Protein AF-A0A3G8ZNJ9-F1 (afdb_monomer)

Foldseek 3Di:
DDPPPDFAEDEEEQFADVTGDPCLLQAAAQYWYQYPVFKIFGHHRRRATFKIKGKAQDDDDGHDDVVSLCVLCPPVSPPDCCDCPQPRHDPNVVVVVQVVCNVVRHIDIDMDGFDDDDNDSDGDD

Nearest PDB structures (foldseek):
  8gun-assembly1_A  TM=5.966E-01  e=3.401E-04  Staphylococcus aureus subsp. aureus NCTC 8325
  8gun-assembly2_B  TM=5.856E-01  e=5.040E-04  Staphylococcus aureus subsp. aureus NCTC 8325
  7y22-assembly1_B  TM=5.887E-01  e=4.884E+00  Klebsiella phage Kp7

pLDDT: mean 86.89, std 12.62, range [35.62, 97.88]

Solvent-accessible surface area (backbone atoms only — not comparable to full-atom values): 7406 Å² total; per-residue (Å²): 133,82,76,83,77,77,59,54,77,47,79,50,61,74,56,43,94,98,54,60,42,67,68,75,77,64,46,59,46,47,24,33,38,32,33,68,86,52,41,38,35,32,24,36,85,85,21,48,71,34,36,39,35,35,72,45,63,70,91,73,94,75,81,80,60,64,70,60,52,48,68,74,34,51,83,66,59,74,60,56,53,64,39,64,26,75,85,59,8,63,55,26,45,51,55,46,54,50,50,51,40,28,76,71,75,37,69,44,81,46,78,48,73,47,38,60,56,87,88,49,93,55,72,72,95

Sequence (125 aa):
MSSEFQLPVVRTQSGGKGGWNKELYTPKPNTTYIVDNKFVYHTDDLGRVRDSSAKLDELVAGARHPGQQTKAGGDDRAMKASLNGGGKGQYGDMEREWADAIRQGKSVEVSVKVNYDGASLRPSS

Structure (mmCIF, N/CA/C/O backbone):
data_AF-A0A3G8ZNJ9-F1
#
_entry.id   AF-A0A3G8ZNJ9-F1
#
loop_
_atom_site.group_PDB
_atom_site.id
_atom_site.type_symbol
_atom_site.label_atom_id
_atom_site.label_alt_id
_atom_site.label_comp_id
_atom_site.label_asym_id
_atom_site.label_entity_id
_atom_site.label_seq_id
_atom_site.pdbx_PDB_ins_code
_atom_site.Cartn_x
_atom_site.Cartn_y
_atom_site.Cartn_z
_atom_site.occupancy
_atom_site.B_iso_or_equiv
_atom_site.auth_seq_id
_atom_site.auth_comp_id
_atom_site.auth_asym_id
_atom_site.auth_atom_id
_atom_site.pdbx_PDB_model_num
ATOM 1 N N . MET A 1 1 ? 6.902 24.516 -20.363 1.00 35.62 1 MET A N 1
ATOM 2 C CA . MET A 1 1 ? 5.575 24.057 -19.907 1.00 35.62 1 MET A CA 1
ATOM 3 C C . MET A 1 1 ? 5.633 22.544 -19.844 1.00 35.62 1 MET A C 1
ATOM 5 O O . MET A 1 1 ? 5.567 21.907 -20.885 1.00 35.62 1 MET A O 1
ATOM 9 N N . SER A 1 2 ? 5.899 21.975 -18.671 1.00 44.81 2 SER A N 1
ATOM 10 C CA . SER A 1 2 ? 5.909 20.519 -18.510 1.00 44.81 2 SER A CA 1
ATOM 11 C C . SER A 1 2 ? 4.458 20.059 -18.495 1.00 44.81 2 SER A C 1
ATOM 13 O O . SER A 1 2 ? 3.718 20.457 -17.600 1.00 44.81 2 SER A O 1
ATOM 15 N N . SER A 1 3 ? 4.022 19.298 -19.499 1.00 46.94 3 SER A N 1
ATOM 16 C CA . SER A 1 3 ? 2.735 18.616 -19.399 1.00 46.94 3 SER A CA 1
ATOM 17 C C . SER A 1 3 ? 2.832 17.638 -18.234 1.00 46.94 3 SER A C 1
ATOM 19 O O . SER A 1 3 ? 3.712 16.775 -18.240 1.00 46.94 3 SER A O 1
ATOM 21 N N . GLU A 1 4 ? 1.962 17.769 -17.236 1.00 54.34 4 GLU A N 1
ATOM 22 C CA . GLU A 1 4 ? 1.715 16.684 -16.291 1.00 54.34 4 GLU A CA 1
ATOM 23 C C . GLU A 1 4 ? 1.267 15.471 -17.110 1.00 54.34 4 GLU A C 1
ATOM 25 O O . GLU A 1 4 ? 0.140 15.408 -17.598 1.00 54.34 4 GLU A O 1
ATOM 30 N N . PHE A 1 5 ? 2.179 14.528 -17.346 1.00 57.72 5 PHE A N 1
ATOM 31 C CA . PHE A 1 5 ? 1.799 13.230 -17.876 1.00 57.72 5 PHE A CA 1
ATOM 32 C C . PHE A 1 5 ? 0.942 12.560 -16.809 1.00 57.72 5 PHE A C 1
ATOM 34 O O . PHE A 1 5 ? 1.446 12.109 -15.781 1.00 57.72 5 PHE A O 1
ATOM 41 N N . GLN A 1 6 ? -0.367 12.533 -17.041 1.00 76.12 6 GLN A N 1
ATOM 42 C CA . GLN A 1 6 ? -1.279 11.765 -16.216 1.00 76.12 6 GLN A CA 1
ATOM 43 C C . GLN A 1 6 ? -0.922 10.285 -16.387 1.00 76.12 6 GLN A C 1
ATOM 45 O O . GLN A 1 6 ? -0.963 9.754 -17.500 1.00 76.12 6 GLN A O 1
ATOM 50 N N . LEU A 1 7 ? -0.507 9.634 -15.298 1.00 85.88 7 LEU A N 1
ATOM 51 C CA . LEU A 1 7 ? -0.152 8.217 -15.325 1.00 85.88 7 LEU A CA 1
ATOM 52 C C . LEU A 1 7 ? -1.371 7.382 -15.76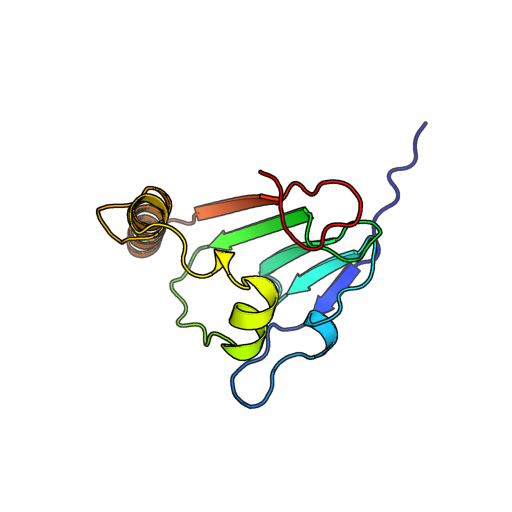3 1.00 85.88 7 LEU A C 1
ATOM 54 O O . LEU A 1 7 ? -2.504 7.719 -15.399 1.00 85.88 7 LEU A O 1
ATOM 58 N N . PRO A 1 8 ? -1.172 6.282 -16.512 1.00 95.81 8 PRO A N 1
ATOM 59 C CA . PRO A 1 8 ? -2.213 5.292 -16.750 1.00 95.81 8 PRO A CA 1
ATOM 60 C C . PRO A 1 8 ? -2.902 4.870 -15.449 1.00 95.81 8 PRO A C 1
ATOM 62 O O . PRO A 1 8 ? -2.242 4.660 -14.432 1.00 95.81 8 PRO A O 1
ATOM 65 N N . VAL A 1 9 ? -4.226 4.709 -15.493 1.00 96.88 9 VAL A N 1
ATOM 66 C CA . VAL A 1 9 ? -5.030 4.303 -14.333 1.00 96.88 9 VAL A CA 1
ATOM 67 C C . VAL A 1 9 ? -5.554 2.883 -14.526 1.00 96.88 9 VAL A C 1
ATOM 69 O O . VAL A 1 9 ?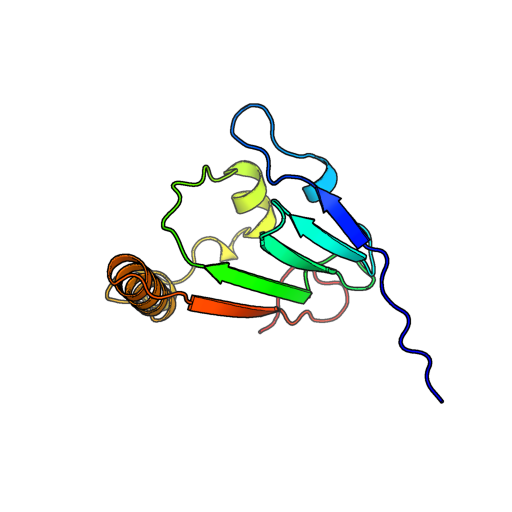 -6.228 2.592 -15.514 1.00 96.88 9 VAL A O 1
ATOM 72 N N . VAL A 1 10 ? -5.302 2.016 -13.547 1.00 97.62 10 VAL A N 1
ATOM 73 C CA . VAL A 1 10 ? -5.877 0.670 -13.440 1.00 97.62 10 VAL A CA 1
ATOM 74 C C . VAL A 1 10 ? -6.832 0.633 -12.251 1.00 97.62 10 VAL A C 1
ATOM 76 O O . VAL A 1 10 ? -6.441 0.902 -11.118 1.00 97.62 10 VAL A O 1
ATOM 79 N N . ARG A 1 11 ? -8.097 0.286 -12.499 1.00 97.69 11 ARG A N 1
ATOM 80 C CA . ARG A 1 11 ? -9.113 0.081 -11.455 1.00 97.69 11 ARG A CA 1
ATOM 81 C C . ARG A 1 11 ? -9.345 -1.410 -11.274 1.00 97.69 11 ARG A C 1
ATOM 83 O O . ARG A 1 11 ? -9.662 -2.093 -12.242 1.00 97.69 11 ARG A O 1
ATOM 90 N N . THR A 1 12 ? -9.174 -1.913 -10.057 1.00 96.56 12 THR A N 1
ATOM 91 C CA . THR A 1 12 ? -9.212 -3.357 -9.783 1.00 96.56 12 THR A CA 1
ATOM 92 C C . THR A 1 12 ? -9.683 -3.645 -8.352 1.00 96.56 12 THR A C 1
ATOM 94 O O . THR A 1 12 ? -10.079 -2.727 -7.631 1.00 96.56 12 THR A O 1
ATOM 97 N N . GLN A 1 13 ? -9.708 -4.914 -7.945 1.00 95.19 13 GLN A N 1
ATOM 98 C CA . GLN A 1 13 ? -10.129 -5.347 -6.602 1.00 95.19 13 GLN A CA 1
ATOM 99 C C . GLN A 1 13 ? -8.981 -6.041 -5.853 1.00 95.19 13 GLN A C 1
ATOM 101 O O . GLN A 1 13 ? -8.125 -6.661 -6.485 1.00 95.19 13 GLN A O 1
ATOM 106 N N . SER A 1 14 ? -8.947 -5.970 -4.524 1.00 88.69 14 SER A N 1
ATOM 107 C CA . SER A 1 14 ? -7.851 -6.518 -3.697 1.00 88.69 14 SER A CA 1
ATOM 108 C C . SER A 1 14 ? -7.746 -8.052 -3.727 1.00 88.69 14 SER A C 1
ATOM 110 O O . SER A 1 14 ? -6.651 -8.617 -3.637 1.00 88.69 14 SER A O 1
ATOM 112 N N . GLY A 1 15 ? -8.867 -8.744 -3.925 1.00 90.38 15 GLY A N 1
ATOM 113 C CA . GLY A 1 15 ? -8.949 -10.204 -3.859 1.00 90.38 15 GLY A CA 1
ATOM 114 C C . GLY A 1 15 ? -8.853 -10.744 -2.425 1.00 90.38 15 GLY A C 1
ATOM 115 O O . GLY A 1 15 ? -8.776 -9.999 -1.452 1.00 90.38 15 GLY A O 1
ATOM 116 N N . GLY A 1 16 ? -8.873 -12.069 -2.275 1.00 89.25 16 GLY A N 1
ATOM 117 C CA . GLY A 1 16 ? -8.905 -12.703 -0.953 1.00 89.25 16 GLY A CA 1
ATOM 118 C C . GLY A 1 16 ? -8.426 -14.149 -0.949 1.00 89.25 16 GLY A C 1
ATOM 119 O O . GLY A 1 16 ? -8.008 -14.693 -1.972 1.00 89.25 16 GLY A O 1
ATOM 120 N N . LYS A 1 17 ? -8.495 -14.807 0.214 1.00 88.69 17 LYS A N 1
ATOM 121 C CA . LYS A 1 17 ? -8.101 -16.219 0.358 1.00 88.69 17 LYS A CA 1
ATOM 122 C C . LYS A 1 17 ? -8.841 -17.086 -0.675 1.00 88.69 17 LYS A C 1
ATOM 124 O O . LYS A 1 17 ? -10.062 -17.139 -0.670 1.00 88.69 17 LYS A O 1
ATOM 129 N N . GLY A 1 18 ? -8.090 -17.775 -1.539 1.00 89.19 18 GLY A N 1
ATOM 130 C CA . GLY A 1 18 ? -8.629 -18.621 -2.617 1.00 89.19 18 GLY A CA 1
ATOM 131 C C . GLY A 1 18 ? -8.880 -17.900 -3.949 1.00 89.19 18 GLY A C 1
ATOM 132 O O . GLY A 1 18 ? -9.043 -18.562 -4.968 1.00 89.19 18 GLY A O 1
ATOM 133 N N . GLY A 1 19 ? -8.828 -16.568 -3.970 1.00 91.19 19 GLY A N 1
ATOM 134 C CA . GLY A 1 19 ? -9.100 -15.731 -5.141 1.00 91.19 19 GLY A CA 1
ATOM 135 C C . GLY A 1 19 ? -8.304 -14.431 -5.093 1.00 91.19 19 GLY A C 1
ATOM 136 O O . GLY A 1 19 ? -8.864 -13.341 -5.169 1.00 91.19 19 GLY A O 1
ATOM 137 N N . TRP A 1 20 ? -6.994 -14.535 -4.880 1.00 92.31 20 TRP A N 1
ATOM 138 C CA . TRP A 1 20 ? -6.117 -13.371 -4.845 1.00 92.31 20 TRP A CA 1
ATOM 139 C C . TRP A 1 20 ? -5.971 -12.752 -6.232 1.00 92.31 20 TRP A C 1
ATOM 141 O O . TRP A 1 20 ? -5.799 -13.472 -7.222 1.00 92.31 20 TRP A O 1
ATOM 151 N N . ASN A 1 21 ? -5.981 -11.422 -6.299 1.00 93.81 21 ASN A N 1
ATOM 152 C CA . ASN A 1 21 ? -5.791 -10.720 -7.555 1.00 93.81 21 ASN A CA 1
ATOM 153 C C . ASN A 1 21 ? -4.324 -10.796 -8.003 1.00 93.81 21 ASN A C 1
ATOM 155 O O . ASN A 1 21 ? -3.452 -10.110 -7.470 1.00 93.81 21 ASN A O 1
ATOM 159 N N . LYS A 1 22 ? -4.057 -11.637 -9.005 1.00 91.44 22 LYS A N 1
ATOM 160 C CA . LYS A 1 22 ? -2.707 -11.868 -9.535 1.00 91.44 22 LYS A CA 1
ATOM 161 C C . LYS A 1 22 ? -2.135 -10.661 -10.286 1.00 91.44 22 LYS A C 1
ATOM 163 O O . LYS A 1 22 ? -0.917 -10.570 -10.391 1.00 91.44 22 LYS A O 1
ATOM 168 N N . GLU A 1 23 ? -2.969 -9.738 -10.773 1.00 91.44 23 GLU A N 1
ATOM 169 C CA . GLU A 1 23 ? -2.501 -8.498 -11.414 1.00 91.44 23 GLU A CA 1
ATOM 170 C C . GLU A 1 23 ? -1.674 -7.649 -10.437 1.00 91.44 23 GLU A C 1
ATOM 172 O O . GLU A 1 23 ? -0.666 -7.058 -10.817 1.00 91.44 23 GLU A O 1
ATOM 177 N N . LEU A 1 24 ? -2.047 -7.661 -9.155 1.00 92.75 24 LEU A N 1
ATOM 178 C CA . LEU A 1 24 ? -1.380 -6.890 -8.106 1.00 92.75 24 LEU A CA 1
ATOM 179 C C . LEU A 1 24 ? -0.043 -7.500 -7.648 1.00 92.75 24 LEU A C 1
ATOM 181 O O . LEU A 1 24 ? 0.651 -6.900 -6.833 1.00 92.75 24 LEU A O 1
ATOM 185 N N . TYR A 1 25 ? 0.349 -8.678 -8.149 1.00 91.31 25 TYR A N 1
ATOM 186 C CA . TYR A 1 25 ? 1.633 -9.306 -7.795 1.00 91.31 25 TYR A CA 1
ATOM 187 C C . TYR A 1 25 ? 2.815 -8.726 -8.570 1.00 91.31 25 TYR A C 1
ATOM 189 O O . TYR A 1 25 ? 3.953 -8.804 -8.110 1.00 91.31 25 TYR A O 1
ATOM 197 N N . THR A 1 26 ? 2.537 -8.179 -9.750 1.00 90.62 26 THR A N 1
ATOM 198 C CA . THR A 1 26 ? 3.513 -7.569 -10.660 1.00 90.62 26 THR A CA 1
ATOM 199 C C . THR A 1 26 ? 2.899 -6.301 -11.243 1.00 90.62 26 THR A C 1
ATOM 201 O O . THR A 1 26 ? 2.462 -6.309 -12.398 1.00 90.62 26 THR A O 1
ATOM 204 N N . PRO A 1 27 ? 2.803 -5.227 -10.436 1.00 94.56 27 PRO A N 1
ATOM 205 C CA . PRO A 1 27 ? 2.267 -3.957 -10.894 1.00 94.56 27 PRO A CA 1
ATOM 206 C C . PRO A 1 27 ? 3.067 -3.408 -12.077 1.00 94.56 27 PRO A C 1
ATOM 208 O O . PRO A 1 27 ? 4.285 -3.574 -12.167 1.00 94.56 27 PRO A O 1
ATOM 211 N N . LYS A 1 28 ? 2.375 -2.739 -12.996 1.00 96.69 28 LYS A N 1
ATOM 212 C CA . LYS A 1 28 ? 3.001 -2.084 -14.142 1.00 96.69 28 LYS A CA 1
ATOM 213 C C . LYS A 1 28 ? 3.796 -0.860 -13.676 1.00 96.69 28 LYS A C 1
ATOM 215 O O . LYS A 1 28 ? 3.350 -0.176 -12.750 1.00 96.69 28 LYS A O 1
ATOM 220 N N . PRO A 1 29 ? 4.923 -0.545 -14.332 1.00 96.69 29 PRO A N 1
ATOM 221 C CA . PRO A 1 29 ? 5.616 0.721 -14.145 1.00 96.69 29 PRO A CA 1
ATOM 222 C C . PRO A 1 29 ? 4.727 1.942 -14.366 1.00 96.69 29 PRO A C 1
ATOM 224 O O . PRO A 1 29 ? 3.813 1.895 -15.193 1.00 96.69 29 PRO A O 1
ATOM 227 N N . ASN A 1 30 ? 5.038 3.042 -13.679 1.00 96.88 30 ASN A N 1
ATOM 228 C CA . ASN A 1 30 ? 4.458 4.368 -13.899 1.00 96.88 30 ASN A CA 1
ATOM 229 C C . ASN A 1 30 ? 2.925 4.332 -14.015 1.00 96.88 30 ASN A C 1
ATOM 231 O O . ASN A 1 30 ? 2.362 4.840 -14.978 1.00 96.88 30 ASN A O 1
ATOM 235 N N . THR A 1 31 ? 2.247 3.667 -13.082 1.00 97.31 31 THR A N 1
ATOM 236 C CA . THR A 1 31 ? 0.803 3.405 -13.144 1.00 97.31 31 THR A CA 1
ATOM 237 C C . THR A 1 31 ? 0.141 3.768 -11.818 1.00 97.31 31 THR A C 1
ATOM 239 O O . THR A 1 31 ? 0.654 3.462 -10.739 1.00 97.31 31 THR A O 1
ATOM 242 N N . THR A 1 32 ? -1.031 4.392 -11.895 1.00 97.75 32 THR A N 1
ATOM 243 C CA . THR A 1 32 ? -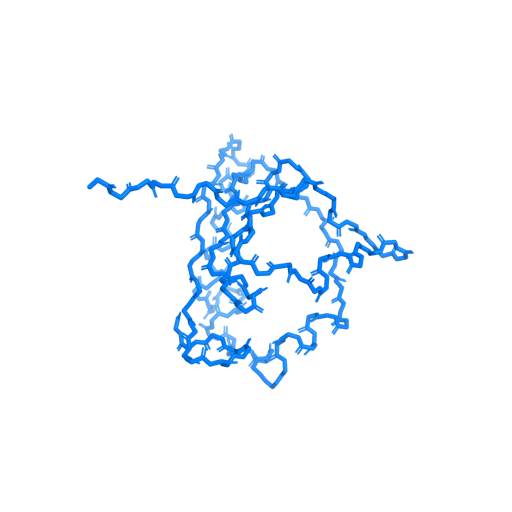1.924 4.581 -10.752 1.00 97.75 32 THR A CA 1
ATOM 244 C C . THR A 1 32 ? -2.864 3.386 -10.644 1.00 97.75 32 THR A C 1
ATOM 246 O O . THR A 1 32 ? -3.654 3.120 -11.549 1.00 97.75 32 THR A O 1
ATOM 249 N N . TYR A 1 33 ? -2.828 2.685 -9.518 1.00 97.88 33 TYR A N 1
ATOM 250 C CA . TYR A 1 33 ? -3.785 1.638 -9.180 1.00 97.88 33 TYR A CA 1
ATOM 251 C C . TYR A 1 33 ? -4.826 2.182 -8.211 1.00 97.88 33 TYR A C 1
ATOM 253 O O . TYR A 1 33 ? -4.479 2.752 -7.182 1.00 97.88 33 TYR A O 1
ATOM 261 N N . ILE A 1 34 ? -6.101 1.966 -8.520 1.00 97.62 34 ILE A N 1
ATOM 262 C CA . ILE A 1 34 ? -7.221 2.223 -7.617 1.00 97.62 34 ILE A CA 1
ATOM 263 C C . ILE A 1 34 ? -7.853 0.873 -7.288 1.00 97.62 34 ILE A C 1
ATOM 265 O O . ILE A 1 34 ? -8.505 0.251 -8.131 1.00 97.62 34 ILE A O 1
ATOM 269 N N . VAL A 1 35 ? -7.633 0.417 -6.061 1.00 96.56 35 VAL A N 1
ATOM 270 C CA . VAL A 1 35 ? -8.075 -0.881 -5.552 1.00 96.56 35 VAL A CA 1
ATOM 271 C C . VAL A 1 35 ? -9.292 -0.673 -4.658 1.00 96.56 35 VAL A C 1
ATOM 273 O O . VAL A 1 35 ? -9.296 0.202 -3.790 1.00 96.56 35 VAL A O 1
ATOM 276 N N . ASP A 1 36 ? -10.348 -1.445 -4.908 1.00 95.06 36 ASP A N 1
ATOM 277 C CA . ASP A 1 36 ? -11.618 -1.394 -4.166 1.00 95.06 36 ASP A CA 1
ATOM 278 C C . ASP A 1 36 ? -12.261 0.006 -4.155 1.00 95.06 36 ASP A C 1
ATOM 280 O O . ASP A 1 36 ? -12.992 0.365 -3.238 1.00 95.06 36 ASP A O 1
ATOM 284 N N . ASN A 1 37 ? -11.956 0.829 -5.170 1.00 95.50 37 ASN A N 1
ATOM 285 C CA . ASN A 1 37 ? -12.333 2.248 -5.251 1.00 95.50 37 ASN A CA 1
ATOM 286 C C . ASN A 1 37 ? -11.920 3.098 -4.032 1.00 95.50 37 ASN A C 1
ATOM 288 O O . ASN A 1 37 ? -12.421 4.210 -3.872 1.00 95.50 37 ASN A O 1
ATOM 292 N N . LYS A 1 38 ? -10.997 2.599 -3.202 1.00 94.88 38 LYS A N 1
ATOM 293 C CA . LYS A 1 38 ? -10.644 3.186 -1.903 1.00 94.88 38 LYS A CA 1
ATOM 294 C C . LYS A 1 38 ? -9.147 3.406 -1.751 1.00 94.88 38 LYS A C 1
ATOM 296 O O . LYS A 1 38 ? -8.726 4.479 -1.328 1.00 94.88 38 LYS A O 1
ATOM 301 N N . PHE A 1 39 ? -8.352 2.400 -2.099 1.00 96.25 39 PHE A N 1
ATOM 302 C CA . PHE A 1 39 ? -6.905 2.432 -1.933 1.00 96.25 39 PHE A CA 1
ATOM 303 C C . PHE A 1 39 ? -6.248 2.860 -3.237 1.00 96.25 39 PHE A C 1
ATOM 305 O O . PHE A 1 39 ? -6.472 2.246 -4.282 1.00 96.25 39 PHE A O 1
ATOM 312 N N . VAL A 1 40 ? -5.437 3.908 -3.176 1.00 97.81 40 VAL A N 1
ATOM 313 C CA . VAL A 1 40 ? -4.702 4.428 -4.327 1.00 97.81 40 VAL A CA 1
ATOM 314 C C . VAL A 1 40 ? -3.228 4.109 -4.151 1.00 97.81 40 VAL A C 1
ATOM 316 O O . VAL A 1 40 ? -2.654 4.386 -3.102 1.00 97.81 40 VAL A O 1
ATOM 319 N N . TYR A 1 41 ? -2.609 3.554 -5.187 1.00 97.44 41 TYR A N 1
ATOM 320 C CA . TYR A 1 41 ? -1.177 3.280 -5.237 1.00 97.44 41 TYR A CA 1
ATOM 321 C C . TYR A 1 41 ? -0.579 3.900 -6.493 1.00 97.44 41 TYR A C 1
ATOM 323 O O . TYR A 1 41 ? -1.173 3.809 -7.567 1.00 97.44 41 TYR A O 1
ATOM 331 N N . HIS A 1 42 ? 0.609 4.480 -6.375 1.00 97.00 42 HIS A N 1
ATOM 332 C CA . HIS A 1 42 ? 1.401 4.923 -7.518 1.00 97.00 42 HIS A CA 1
ATOM 333 C C . HIS A 1 42 ? 2.670 4.099 -7.596 1.00 97.00 42 HIS A C 1
ATOM 335 O O . HIS A 1 42 ? 3.373 3.937 -6.593 1.00 97.00 42 HIS A O 1
ATOM 341 N N . THR A 1 43 ? 2.963 3.598 -8.791 1.00 96.62 43 THR A N 1
ATOM 342 C CA . THR A 1 43 ? 4.201 2.877 -9.054 1.00 96.62 43 THR A CA 1
ATOM 343 C C . THR A 1 43 ? 5.250 3.763 -9.711 1.00 96.62 43 THR A C 1
ATOM 345 O O . THR A 1 43 ? 4.929 4.708 -10.436 1.00 96.62 43 THR A O 1
ATOM 348 N N . ASP A 1 44 ? 6.517 3.471 -9.438 1.00 95.25 44 ASP A N 1
ATOM 349 C CA . ASP A 1 44 ? 7.649 4.052 -10.154 1.00 95.25 44 ASP A CA 1
ATOM 350 C C . ASP A 1 44 ? 7.916 3.340 -11.491 1.00 95.25 44 ASP A C 1
ATOM 352 O O . ASP A 1 44 ? 7.157 2.470 -11.925 1.00 95.25 44 ASP A O 1
ATOM 356 N N . ASP A 1 45 ? 9.002 3.710 -12.156 1.00 95.75 45 ASP A N 1
ATOM 357 C CA . ASP A 1 45 ? 9.441 3.172 -13.443 1.00 95.75 45 ASP A CA 1
ATOM 358 C C . ASP A 1 45 ? 9.852 1.691 -13.413 1.00 95.75 45 ASP A C 1
ATOM 360 O O . ASP A 1 45 ? 9.950 1.061 -14.467 1.00 95.75 45 ASP A O 1
ATOM 364 N N . LEU A 1 46 ? 10.014 1.108 -12.225 1.00 95.44 46 LEU A N 1
ATOM 365 C CA . LEU A 1 46 ? 10.268 -0.318 -12.027 1.00 95.44 46 LEU A CA 1
ATOM 366 C C . LEU A 1 46 ? 9.017 -1.085 -11.573 1.00 95.44 46 LEU A C 1
ATOM 368 O O . LEU A 1 46 ? 9.078 -2.301 -11.388 1.00 95.44 46 LEU A O 1
ATOM 372 N N . GLY A 1 47 ? 7.879 -0.406 -11.407 1.00 95.06 47 GLY A N 1
ATOM 373 C CA . GLY A 1 47 ? 6.637 -1.017 -10.932 1.00 95.06 47 GLY A CA 1
ATOM 374 C C . GLY A 1 47 ? 6.568 -1.184 -9.410 1.00 95.06 47 GLY A C 1
ATOM 375 O O . GLY A 1 47 ? 5.674 -1.873 -8.914 1.00 95.06 47 GLY A O 1
ATOM 376 N N . ARG A 1 48 ? 7.480 -0.567 -8.646 1.00 94.75 48 ARG A N 1
ATOM 377 C CA . ARG A 1 48 ? 7.454 -0.577 -7.172 1.00 94.75 48 ARG A CA 1
ATOM 378 C C . ARG A 1 48 ? 6.496 0.496 -6.668 1.00 94.75 48 ARG A C 1
ATOM 380 O O . ARG A 1 48 ? 6.401 1.563 -7.265 1.00 94.75 48 ARG A O 1
ATOM 387 N N . VAL A 1 49 ? 5.798 0.242 -5.562 1.00 95.25 49 VAL A N 1
ATOM 388 C CA . VAL A 1 49 ? 4.881 1.224 -4.960 1.00 95.25 49 VAL A CA 1
ATOM 389 C C . VAL A 1 49 ? 5.682 2.332 -4.285 1.00 95.25 49 VAL A C 1
ATOM 391 O O . VAL A 1 49 ? 6.310 2.083 -3.265 1.00 95.25 49 VAL A O 1
ATOM 394 N N . ARG A 1 50 ? 5.609 3.555 -4.811 1.00 95.81 50 ARG A N 1
ATOM 395 C CA . ARG A 1 50 ? 6.267 4.744 -4.238 1.00 95.81 50 ARG A CA 1
ATOM 396 C C . ARG A 1 50 ? 5.343 5.598 -3.375 1.00 95.81 50 ARG A C 1
ATOM 398 O O . ARG A 1 50 ? 5.795 6.229 -2.428 1.00 95.81 50 ARG A O 1
ATOM 405 N N . ASP A 1 51 ? 4.046 5.586 -3.668 1.00 96.69 51 ASP A N 1
ATOM 406 C CA . ASP A 1 51 ? 3.037 6.311 -2.903 1.00 96.69 51 ASP A CA 1
ATOM 407 C C . ASP A 1 51 ? 1.822 5.405 -2.690 1.00 96.69 51 ASP A C 1
ATOM 409 O O . ASP A 1 51 ? 1.378 4.724 -3.621 1.00 96.69 51 ASP A O 1
ATOM 413 N N . SER A 1 52 ? 1.255 5.423 -1.487 1.00 96.88 52 SER A N 1
ATOM 414 C CA . SER A 1 52 ? -0.043 4.810 -1.203 1.00 96.88 52 SER A CA 1
ATOM 415 C C . SER A 1 52 ? -0.904 5.731 -0.354 1.00 96.88 52 SER A C 1
ATOM 417 O O . SER A 1 52 ? -0.401 6.379 0.564 1.00 96.88 52 SER A O 1
ATOM 419 N N . SER A 1 53 ? -2.194 5.807 -0.656 1.00 97.38 53 SER A N 1
ATOM 420 C CA . SER A 1 53 ? -3.125 6.638 0.098 1.00 97.38 53 SER A CA 1
ATOM 421 C C . SER A 1 53 ? -4.521 6.039 0.172 1.00 97.38 53 SER A C 1
ATOM 423 O O . SER A 1 53 ? -4.949 5.276 -0.698 1.00 97.38 53 SER A O 1
ATOM 425 N N . ALA A 1 54 ? -5.226 6.369 1.251 1.00 96.62 54 ALA A N 1
ATOM 426 C CA . ALA A 1 54 ? -6.614 5.988 1.457 1.00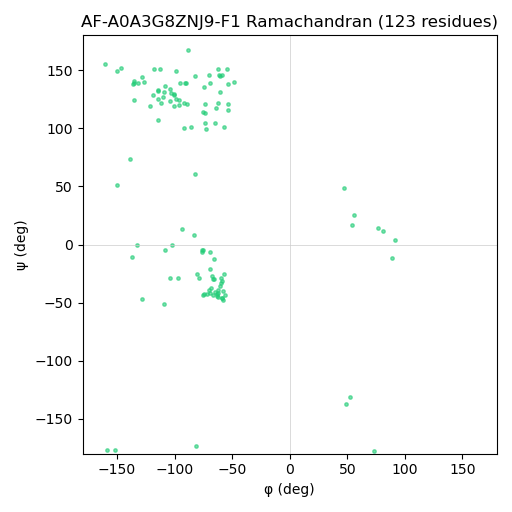 96.62 54 ALA A CA 1
ATOM 427 C C . ALA A 1 54 ? -7.277 6.879 2.506 1.00 96.62 54 ALA A C 1
ATOM 429 O O . ALA A 1 54 ? -6.625 7.391 3.417 1.00 96.62 54 ALA A O 1
ATOM 430 N N . LYS A 1 55 ? -8.602 6.980 2.418 1.00 96.06 55 LYS A N 1
ATOM 431 C CA . LYS A 1 55 ? -9.443 7.432 3.522 1.00 96.06 55 LYS A CA 1
ATOM 432 C C . LYS A 1 55 ? -9.988 6.205 4.246 1.00 96.06 55 LYS A C 1
ATOM 434 O O . LYS A 1 55 ? -10.659 5.373 3.638 1.00 96.06 55 LYS A O 1
ATOM 439 N N . LEU A 1 56 ? -9.672 6.081 5.527 1.00 94.81 56 LEU A N 1
ATOM 440 C CA . LEU A 1 56 ? -10.135 5.010 6.398 1.00 94.81 56 LEU A CA 1
ATOM 441 C C . LEU A 1 56 ? -11.294 5.524 7.249 1.00 94.81 56 LEU A C 1
ATOM 443 O O . LEU A 1 56 ? -11.144 6.466 8.018 1.00 94.81 56 LEU A O 1
ATOM 447 N N . ASP A 1 57 ? -12.450 4.908 7.097 1.00 94.25 57 ASP A N 1
ATOM 448 C CA . ASP A 1 57 ? -13.722 5.290 7.717 1.00 94.25 57 ASP A CA 1
ATOM 449 C C . ASP A 1 57 ? -14.456 4.093 8.343 1.00 94.25 57 ASP A C 1
ATOM 451 O O . ASP A 1 57 ? -15.505 4.248 8.958 1.00 94.25 57 ASP A O 1
ATOM 455 N N . GLU A 1 58 ? -13.878 2.897 8.236 1.00 93.06 58 GLU A N 1
ATOM 456 C CA . GLU A 1 58 ? -14.418 1.649 8.766 1.00 93.06 58 GLU A CA 1
ATOM 457 C C . GLU A 1 58 ? -13.284 0.684 9.139 1.00 93.06 58 GLU A C 1
ATOM 459 O O . GLU A 1 58 ? -12.214 0.671 8.524 1.00 93.06 58 GLU A O 1
ATOM 464 N N . LEU A 1 59 ? -13.529 -0.151 10.152 1.00 89.12 59 LEU A N 1
ATOM 465 C CA . LEU A 1 59 ? -12.630 -1.237 10.535 1.00 89.12 59 LEU A CA 1
ATOM 466 C C . LEU A 1 59 ? -13.042 -2.516 9.809 1.00 89.12 59 LEU A C 1
ATOM 468 O O . LEU A 1 59 ? -13.965 -3.210 10.232 1.00 89.12 59 LEU A O 1
ATOM 472 N N . VAL A 1 60 ? -12.335 -2.841 8.729 1.00 83.00 60 VAL A N 1
ATOM 473 C CA . VAL A 1 60 ? -12.596 -4.052 7.942 1.00 83.00 60 VAL A CA 1
ATOM 474 C C . VAL A 1 60 ? -11.592 -5.138 8.305 1.00 83.00 60 VAL A C 1
ATOM 476 O O . VAL A 1 60 ? -10.377 -4.932 8.267 1.00 83.00 60 VAL A O 1
ATOM 479 N N . ALA A 1 61 ? -12.092 -6.330 8.628 1.00 77.19 61 ALA A N 1
ATOM 480 C CA . ALA A 1 61 ? -11.248 -7.505 8.790 1.00 77.19 61 ALA A CA 1
ATOM 481 C C . ALA A 1 61 ? -10.760 -7.987 7.411 1.00 77.19 61 ALA A C 1
ATOM 483 O O . ALA A 1 61 ? -11.482 -8.659 6.679 1.00 77.19 61 ALA A O 1
ATOM 484 N N . GLY A 1 62 ? -9.526 -7.635 7.052 1.00 71.94 62 GLY A N 1
ATOM 485 C CA . GLY A 1 62 ? -8.882 -8.089 5.820 1.00 71.94 62 GLY A CA 1
ATOM 486 C C . GLY A 1 62 ? -8.103 -9.392 6.005 1.00 71.94 62 GLY A C 1
ATOM 487 O O . GLY A 1 62 ? -7.368 -9.566 6.982 1.00 71.94 62 GLY A O 1
ATOM 488 N N . ALA A 1 63 ? -8.202 -10.302 5.034 1.00 79.25 63 ALA A N 1
ATOM 489 C CA . ALA A 1 63 ? -7.295 -11.440 4.957 1.00 79.25 63 ALA A CA 1
ATOM 490 C C . ALA A 1 63 ? -5.922 -10.976 4.453 1.00 79.25 63 ALA A C 1
ATOM 492 O O . ALA A 1 63 ? -5.810 -10.244 3.474 1.00 79.25 63 ALA A O 1
ATOM 493 N N . ARG A 1 64 ? -4.855 -11.448 5.096 1.00 80.12 64 ARG A N 1
ATOM 494 C CA . ARG A 1 64 ? -3.476 -11.216 4.653 1.00 80.12 64 ARG A CA 1
ATOM 495 C C . ARG A 1 64 ? -3.043 -12.349 3.728 1.00 80.12 64 ARG A C 1
ATOM 497 O O . ARG A 1 64 ? -3.324 -13.503 4.042 1.00 80.12 64 ARG A O 1
ATOM 504 N N . HIS A 1 65 ? -2.331 -12.054 2.636 1.00 85.12 65 HIS A N 1
ATOM 505 C CA . HIS A 1 65 ? -1.681 -13.088 1.820 1.00 85.12 65 HIS A CA 1
ATOM 506 C C . HIS A 1 65 ? -0.296 -13.419 2.406 1.00 85.12 65 HIS A C 1
ATOM 508 O O . HIS A 1 65 ? 0.664 -12.705 2.110 1.00 85.12 65 HIS A O 1
ATOM 514 N N . PRO A 1 66 ? -0.109 -14.529 3.152 1.00 83.88 66 PRO A N 1
ATOM 515 C CA . PRO A 1 66 ? 1.133 -14.748 3.896 1.00 83.88 66 PRO A CA 1
ATOM 516 C C . PRO A 1 66 ? 2.341 -14.908 2.969 1.00 83.88 66 PRO A C 1
ATOM 518 O O . PRO A 1 66 ? 3.376 -14.305 3.211 1.00 83.88 66 PRO A O 1
ATOM 521 N N . GLY A 1 67 ? 2.180 -15.637 1.856 1.00 84.81 67 GLY A N 1
ATOM 522 C CA . GLY A 1 67 ? 3.251 -15.832 0.871 1.00 84.81 67 GLY A CA 1
ATOM 523 C C . GLY A 1 67 ? 3.796 -14.528 0.273 1.00 84.81 67 GLY A C 1
ATOM 524 O O . GLY A 1 67 ? 5.006 -14.330 0.265 1.00 84.81 67 GLY A O 1
ATOM 525 N N . GLN A 1 68 ? 2.924 -13.612 -0.169 1.00 85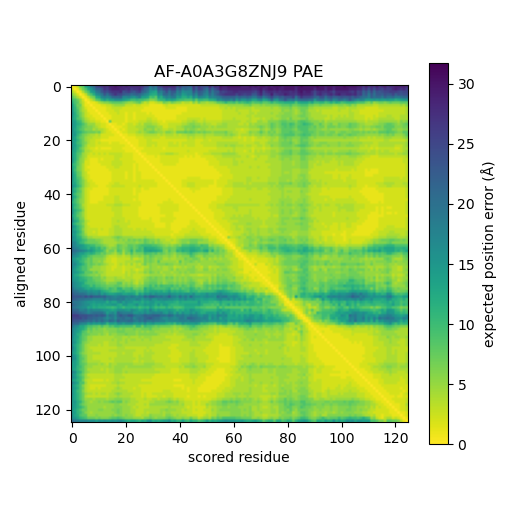.25 68 GLN A N 1
ATOM 526 C CA . GLN A 1 68 ? 3.355 -12.315 -0.702 1.00 85.25 68 GLN A CA 1
ATOM 527 C C . GLN A 1 68 ? 3.959 -11.420 0.385 1.00 85.25 68 GLN A C 1
ATOM 529 O O . GLN A 1 68 ? 4.970 -10.773 0.138 1.00 85.25 68 GLN A O 1
ATOM 534 N N . GLN A 1 69 ? 3.416 -11.442 1.608 1.00 81.12 69 GLN A N 1
ATOM 535 C CA . GLN A 1 69 ? 4.003 -10.710 2.736 1.00 81.12 69 GLN A CA 1
ATOM 536 C C . GLN A 1 69 ? 5.409 -11.207 3.086 1.00 81.12 69 GLN A C 1
ATOM 538 O O . GLN A 1 69 ? 6.296 -10.401 3.350 1.00 81.12 69 GLN A O 1
ATOM 543 N N . THR A 1 70 ? 5.633 -12.524 3.074 1.00 83.88 70 THR A N 1
ATOM 544 C CA . THR A 1 70 ? 6.962 -13.102 3.302 1.00 83.88 70 THR A CA 1
ATOM 545 C C . THR A 1 70 ? 7.923 -12.758 2.174 1.00 83.88 70 THR A C 1
ATOM 547 O O . THR A 1 70 ? 9.052 -12.372 2.451 1.00 83.88 70 THR A O 1
ATOM 550 N N . LYS A 1 71 ? 7.478 -12.840 0.916 1.00 84.44 71 LYS A N 1
ATOM 551 C CA . LYS A 1 71 ? 8.310 -12.503 -0.244 1.00 84.44 71 LYS A CA 1
ATOM 552 C C . LYS A 1 71 ? 8.721 -11.027 -0.252 1.00 84.44 71 LYS A C 1
ATOM 554 O O . LYS A 1 71 ? 9.879 -10.735 -0.519 1.00 84.44 71 LYS A O 1
ATOM 559 N N . ALA A 1 72 ? 7.786 -10.121 0.040 1.00 80.56 72 ALA A N 1
ATOM 560 C CA . ALA A 1 72 ? 8.045 -8.684 0.067 1.00 80.56 72 ALA A CA 1
ATOM 561 C C . ALA A 1 72 ? 8.892 -8.265 1.278 1.00 80.56 72 ALA A C 1
ATOM 563 O O . ALA A 1 72 ? 9.809 -7.466 1.131 1.00 80.56 72 ALA A O 1
ATOM 564 N N . GLY A 1 73 ? 8.601 -8.813 2.464 1.00 77.88 73 GLY A N 1
ATOM 565 C CA . GLY A 1 73 ? 9.303 -8.450 3.696 1.00 77.88 73 GLY A CA 1
ATOM 566 C C . GLY A 1 73 ? 10.675 -9.105 3.860 1.00 77.88 73 GLY A C 1
ATOM 567 O O . GLY A 1 73 ? 11.535 -8.526 4.513 1.00 77.88 73 GLY A O 1
ATOM 568 N N . GLY A 1 74 ? 10.900 -10.296 3.292 1.00 81.44 74 GLY A N 1
ATOM 569 C CA . GLY A 1 74 ? 12.160 -11.030 3.443 1.00 81.44 74 GLY A CA 1
ATOM 570 C C . GLY A 1 74 ? 12.611 -11.135 4.906 1.00 81.44 74 GLY A C 1
ATOM 571 O O . GLY A 1 74 ? 11.791 -11.354 5.801 1.00 81.44 74 GLY A O 1
ATOM 572 N N . ASP A 1 75 ? 13.907 -10.930 5.140 1.00 79.00 75 ASP A N 1
ATOM 573 C CA . ASP A 1 75 ? 14.508 -10.915 6.482 1.00 79.00 75 ASP A CA 1
ATOM 574 C C . ASP A 1 75 ? 14.041 -9.718 7.329 1.00 79.00 75 ASP A C 1
ATOM 576 O O . ASP A 1 75 ? 13.932 -9.820 8.551 1.00 79.00 75 ASP A O 1
ATOM 580 N N . ASP A 1 76 ? 13.661 -8.612 6.681 1.00 72.25 76 ASP A N 1
ATOM 581 C CA . ASP A 1 76 ? 13.180 -7.388 7.336 1.00 72.25 76 ASP A CA 1
ATOM 582 C C . ASP A 1 76 ? 11.733 -7.520 7.836 1.00 72.25 76 ASP A C 1
ATOM 584 O O . ASP A 1 76 ? 11.222 -6.654 8.549 1.00 72.25 76 ASP A O 1
ATOM 588 N N . ARG A 1 77 ? 11.053 -8.629 7.514 1.00 72.31 77 ARG A N 1
ATOM 589 C CA . ARG A 1 77 ? 9.698 -8.924 8.000 1.00 72.31 77 ARG A CA 1
ATOM 590 C C . ARG A 1 77 ? 9.637 -8.974 9.528 1.00 72.31 77 ARG A C 1
ATOM 592 O O . ARG A 1 77 ? 8.601 -8.644 10.107 1.00 72.31 77 ARG A O 1
ATOM 599 N N . ALA A 1 78 ? 10.719 -9.393 10.182 1.00 64.75 78 ALA A N 1
ATOM 600 C CA . ALA A 1 78 ? 10.846 -9.387 11.636 1.00 64.75 78 ALA A CA 1
ATOM 601 C C . ALA A 1 78 ? 11.265 -7.992 12.135 1.00 64.75 78 ALA A C 1
ATOM 603 O O . ALA A 1 78 ? 12.324 -7.814 12.735 1.00 64.75 78 ALA A O 1
ATOM 604 N N . MET A 1 79 ? 10.432 -6.980 11.875 1.00 66.25 79 MET A N 1
ATOM 605 C CA . MET A 1 79 ? 10.675 -5.630 12.382 1.00 66.25 79 MET A CA 1
ATOM 606 C C . MET A 1 79 ? 10.678 -5.617 13.916 1.00 66.25 79 MET A C 1
ATOM 608 O O . MET A 1 79 ? 9.930 -6.352 14.569 1.00 66.25 79 MET A O 1
ATOM 612 N N . LYS A 1 80 ? 11.521 -4.756 14.502 1.00 68.75 80 LYS A N 1
ATOM 613 C CA . LYS A 1 80 ? 11.676 -4.640 15.958 1.00 68.75 80 LYS A CA 1
ATOM 614 C C . LYS A 1 80 ? 10.319 -4.401 16.625 1.00 68.75 80 LYS A C 1
ATOM 616 O O . LYS A 1 80 ? 9.535 -3.561 16.185 1.00 68.75 80 LYS A O 1
ATOM 621 N N . ALA A 1 81 ? 10.073 -5.073 17.750 1.00 68.56 81 ALA A N 1
ATOM 622 C CA . ALA A 1 81 ? 8.866 -4.855 18.553 1.00 68.56 81 ALA A CA 1
ATOM 623 C C . ALA A 1 81 ? 8.709 -3.388 19.005 1.00 68.56 81 ALA A C 1
ATOM 625 O O . ALA A 1 81 ? 7.593 -2.928 19.205 1.00 68.56 81 ALA A O 1
ATOM 626 N N . SER A 1 82 ? 9.812 -2.638 19.100 1.00 66.56 82 SER A N 1
ATOM 627 C CA . SER A 1 82 ? 9.818 -1.193 19.364 1.00 66.56 82 SER A CA 1
ATOM 628 C C . SER A 1 82 ? 9.271 -0.332 18.217 1.00 66.56 82 SER A C 1
ATOM 630 O O . SER A 1 82 ? 9.167 0.878 18.362 1.00 66.56 82 SER A O 1
ATOM 632 N N . LEU A 1 83 ? 8.975 -0.921 17.059 1.00 68.62 83 LEU A N 1
ATOM 633 C CA . LEU A 1 83 ? 8.356 -0.245 15.920 1.00 68.62 83 LEU A CA 1
ATOM 634 C C . LEU A 1 83 ? 6.917 -0.730 15.738 1.00 68.62 83 LEU A C 1
ATOM 636 O O . LEU A 1 83 ? 6.004 0.087 15.751 1.00 68.62 83 LEU A O 1
ATOM 640 N N . ASN A 1 84 ? 6.702 -2.048 15.681 1.00 69.19 84 ASN A N 1
ATOM 641 C CA . ASN A 1 84 ? 5.397 -2.623 15.311 1.00 69.19 84 ASN A CA 1
ATOM 642 C C . ASN A 1 84 ? 4.633 -3.264 16.480 1.00 69.19 84 ASN A C 1
ATOM 644 O O . ASN A 1 84 ? 3.517 -3.751 16.306 1.00 69.19 84 ASN A O 1
ATOM 648 N N . GLY A 1 85 ? 5.231 -3.339 17.670 1.00 67.12 85 GLY A N 1
ATOM 649 C CA . GLY A 1 85 ? 4.592 -3.944 18.831 1.00 67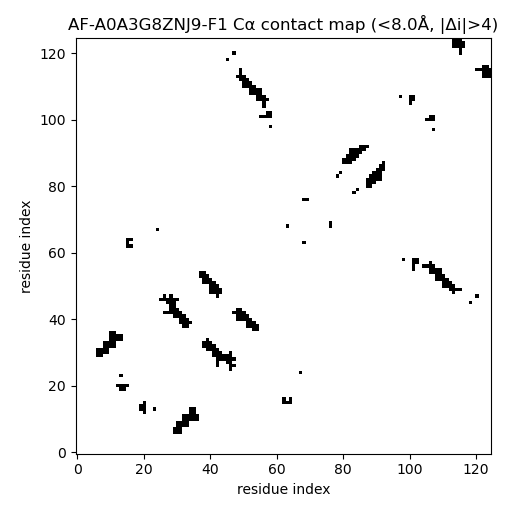.12 85 GLY A CA 1
ATOM 650 C C . GLY A 1 85 ? 3.499 -3.037 19.370 1.00 67.12 85 GLY A C 1
ATOM 651 O O . GLY A 1 85 ? 3.776 -1.917 19.789 1.00 67.12 85 GLY A O 1
ATOM 652 N N . GLY A 1 86 ? 2.263 -3.529 19.425 1.00 57.22 86 GLY A N 1
ATOM 653 C CA . GLY A 1 86 ? 1.191 -2.791 20.073 1.00 57.22 86 GLY A CA 1
ATOM 654 C C . GLY A 1 86 ? 1.589 -2.409 21.506 1.00 57.22 86 GLY A C 1
ATOM 655 O O . GLY A 1 86 ? 1.703 -3.271 22.374 1.00 57.22 86 GLY A O 1
ATOM 656 N N . GLY A 1 87 ? 1.710 -1.102 21.777 1.00 59.44 87 GLY A N 1
ATOM 657 C CA . GLY A 1 87 ? 1.873 -0.525 23.120 1.00 59.44 87 GLY A CA 1
ATOM 658 C C . GLY A 1 87 ? 3.334 -0.373 23.506 1.00 59.44 87 GLY A C 1
ATOM 659 O O . GLY A 1 87 ? 3.643 -0.045 24.647 1.00 59.44 87 GLY A O 1
ATOM 660 N N . LYS A 1 88 ? 4.227 -0.695 22.566 1.00 65.31 88 LYS A N 1
ATOM 661 C CA . LYS A 1 88 ? 5.680 -0.603 22.699 1.00 65.31 88 LYS A CA 1
ATOM 662 C C . LYS A 1 88 ? 6.344 -0.020 21.452 1.00 65.31 88 LYS A C 1
ATOM 664 O O . LYS A 1 88 ? 7.541 0.247 21.502 1.00 65.31 88 LYS A O 1
ATOM 669 N N . GLY A 1 89 ? 5.610 0.134 20.349 1.00 78.00 89 GLY A N 1
ATOM 670 C CA . GLY A 1 89 ? 6.141 0.591 19.080 1.00 78.00 89 GLY A CA 1
ATOM 671 C C . GLY A 1 89 ? 5.273 1.633 18.399 1.00 78.00 89 GLY A C 1
ATOM 672 O O . GLY A 1 89 ? 4.047 1.551 18.408 1.00 78.00 89 GLY A O 1
ATOM 673 N N . GLN A 1 90 ? 5.955 2.604 17.795 1.00 82.50 90 GLN A N 1
ATOM 674 C CA . GLN A 1 90 ? 5.366 3.828 17.251 1.00 82.50 90 GLN A CA 1
ATOM 675 C C . GLN A 1 90 ? 4.286 3.553 16.196 1.00 82.50 90 GLN A C 1
ATOM 677 O O . GLN A 1 90 ? 3.234 4.186 16.224 1.00 82.50 90 GLN A O 1
ATOM 682 N N . TYR A 1 91 ? 4.496 2.569 15.314 1.00 82.75 91 TYR A N 1
ATOM 683 C CA . TYR A 1 91 ? 3.495 2.201 14.310 1.00 82.75 91 TYR A CA 1
ATOM 684 C C . TYR A 1 91 ? 2.277 1.538 14.945 1.00 82.75 91 TYR A C 1
ATOM 686 O O . TYR A 1 91 ? 1.149 1.870 14.598 1.00 82.75 91 TYR A O 1
ATOM 694 N N . GLY A 1 92 ? 2.489 0.648 15.917 1.00 84.31 92 GLY A N 1
ATOM 695 C CA . GLY A 1 92 ? 1.388 -0.009 16.619 1.00 84.31 92 GLY A CA 1
ATOM 696 C C . GLY A 1 92 ? 0.542 0.960 17.452 1.00 84.31 92 GLY A C 1
ATOM 697 O O . GLY A 1 92 ? -0.649 0.722 17.651 1.00 84.31 92 GLY A O 1
ATOM 698 N N . ASP A 1 93 ? 1.125 2.043 17.963 1.00 87.62 93 ASP A N 1
ATOM 699 C CA . ASP A 1 93 ? 0.382 3.079 18.688 1.00 87.62 93 ASP A CA 1
ATOM 700 C C . ASP A 1 93 ? -0.415 3.970 17.723 1.00 87.62 93 ASP A C 1
ATOM 702 O O . ASP A 1 93 ? -1.611 4.172 17.938 1.00 87.62 93 ASP 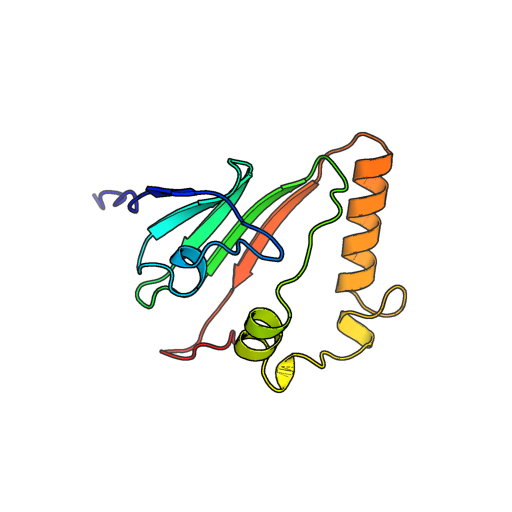A O 1
ATOM 706 N N . MET A 1 94 ? 0.188 4.375 16.602 1.00 90.31 94 MET A N 1
ATOM 707 C CA . MET A 1 94 ? -0.499 5.099 15.527 1.00 90.31 94 MET A CA 1
ATOM 708 C C . MET A 1 94 ? -1.685 4.303 14.951 1.00 90.31 94 MET A C 1
ATOM 710 O O . MET A 1 94 ? -2.783 4.838 14.814 1.00 90.31 94 MET A O 1
ATOM 714 N N . GLU A 1 95 ? -1.509 3.006 14.669 1.00 88.94 95 GLU A N 1
ATOM 715 C CA . GLU A 1 95 ? -2.591 2.140 14.169 1.00 88.94 95 GLU A CA 1
ATOM 716 C C . GLU A 1 95 ? -3.775 2.061 15.147 1.00 88.94 95 GLU A C 1
ATOM 718 O O . GLU A 1 95 ? -4.931 1.961 14.725 1.00 88.94 95 GLU A O 1
ATOM 723 N N . ARG A 1 96 ? -3.517 2.126 16.460 1.00 90.81 96 ARG A N 1
ATOM 724 C CA . ARG A 1 96 ? -4.590 2.153 17.464 1.00 90.81 96 ARG A CA 1
ATOM 725 C C . ARG A 1 96 ? -5.302 3.483 17.526 1.00 90.81 96 ARG A C 1
ATOM 727 O O . ARG A 1 96 ? -6.526 3.476 17.601 1.00 90.81 96 ARG A O 1
ATOM 734 N N . GLU A 1 97 ? -4.566 4.586 17.465 1.00 93.12 97 GLU A N 1
ATOM 735 C CA . GLU A 1 97 ? -5.164 5.918 17.405 1.00 93.12 97 GLU A CA 1
ATOM 736 C C . GLU A 1 97 ? -6.120 6.022 16.212 1.00 93.12 97 GLU A C 1
ATOM 738 O O . GLU A 1 97 ? -7.254 6.484 16.350 1.00 93.12 97 GLU A O 1
ATOM 743 N N . TRP A 1 98 ? -5.710 5.496 15.056 1.00 95.19 98 TRP A N 1
ATOM 744 C CA . TRP A 1 98 ? -6.566 5.440 13.874 1.00 95.19 98 TRP A CA 1
ATOM 745 C C . TRP A 1 98 ? -7.806 4.581 14.107 1.00 95.19 98 TRP A C 1
ATOM 747 O O . TRP A 1 98 ? -8.919 4.990 13.770 1.00 95.19 98 TRP A O 1
ATOM 757 N N . ALA A 1 99 ? -7.638 3.406 14.717 1.00 93.62 99 ALA A N 1
ATOM 758 C CA . ALA A 1 99 ? -8.761 2.533 15.027 1.00 93.62 99 ALA A CA 1
ATOM 759 C C . ALA A 1 99 ? -9.754 3.180 16.004 1.00 93.62 99 ALA A C 1
ATOM 761 O O . ALA A 1 99 ? -10.965 3.045 15.824 1.00 93.62 99 ALA A O 1
ATOM 762 N N . ASP A 1 100 ? -9.267 3.907 17.008 1.00 95.88 100 ASP A N 1
ATOM 763 C CA . ASP A 1 100 ? -10.106 4.612 17.976 1.00 95.88 100 ASP A CA 1
ATOM 764 C C . ASP A 1 100 ? -10.830 5.804 17.347 1.00 95.88 100 ASP A C 1
ATOM 766 O O . ASP A 1 100 ? -12.016 6.004 17.618 1.00 95.88 100 ASP A O 1
ATOM 770 N N . ALA A 1 101 ? -10.173 6.549 16.454 1.00 96.75 101 ALA A N 1
ATOM 771 C CA . ALA A 1 101 ? -10.817 7.609 15.683 1.00 96.75 101 ALA A CA 1
ATOM 772 C C . ALA A 1 101 ? -11.979 7.059 14.838 1.00 96.75 101 ALA A C 1
ATOM 774 O O . ALA A 1 101 ? -13.083 7.607 14.879 1.00 96.75 101 ALA A O 1
ATOM 775 N N . ILE A 1 102 ? -11.764 5.938 14.145 1.00 96.75 102 ILE A N 1
ATOM 776 C CA . ILE A 1 102 ? -12.804 5.278 13.343 1.00 96.75 102 ILE A CA 1
ATOM 777 C C . ILE A 1 102 ? -13.958 4.786 14.228 1.00 96.75 102 ILE A C 1
ATOM 779 O O . ILE A 1 102 ? -15.123 5.010 13.901 1.00 96.75 102 ILE A O 1
ATOM 783 N N . ARG A 1 103 ? -13.672 4.191 15.396 1.00 95.69 103 ARG A N 1
ATOM 784 C CA . ARG A 1 103 ? -14.713 3.786 16.367 1.00 95.69 103 ARG A CA 1
ATOM 785 C C . ARG A 1 103 ? -15.559 4.959 16.865 1.00 95.69 103 ARG A C 1
ATOM 787 O O . ARG A 1 103 ? -16.719 4.762 17.210 1.00 95.69 103 ARG A O 1
ATOM 794 N N . GLN A 1 104 ? -14.995 6.164 16.893 1.00 96.88 104 GLN A N 1
ATOM 795 C CA . GLN A 1 104 ? -15.694 7.402 17.255 1.00 96.88 104 GLN A CA 1
ATOM 796 C C . GLN A 1 104 ? -16.471 8.026 16.080 1.00 96.88 104 GLN A C 1
ATOM 798 O O . GLN A 1 104 ? -16.955 9.150 16.200 1.00 96.88 104 GLN A O 1
ATOM 803 N N . GLY A 1 105 ? -16.577 7.337 14.939 1.00 96.38 105 GLY A N 1
ATOM 804 C CA . GLY A 1 105 ? -17.265 7.830 13.743 1.00 96.38 105 GLY A CA 1
ATOM 805 C C . GLY A 1 105 ? -16.473 8.872 12.949 1.00 96.38 105 GLY A C 1
ATOM 806 O O . GLY A 1 105 ? -17.048 9.557 12.104 1.00 96.38 105 GLY A O 1
ATOM 807 N N . LYS A 1 106 ? -15.169 9.024 13.215 1.00 97.69 106 LYS A N 1
ATOM 808 C CA . LYS A 1 106 ? -14.276 9.876 12.417 1.00 97.69 106 LYS A CA 1
ATOM 809 C C . LYS A 1 106 ? -13.689 9.082 11.250 1.00 97.69 106 LYS A C 1
ATOM 811 O O . LYS A 1 106 ? -13.725 7.857 11.226 1.00 97.69 106 LYS A O 1
ATOM 816 N N . SER A 1 107 ? -13.081 9.797 10.311 1.00 95.81 107 SER A N 1
ATOM 817 C CA . SER A 1 107 ? -12.245 9.209 9.266 1.00 95.81 107 SER A CA 1
ATOM 818 C C . SER A 1 107 ? -10.784 9.609 9.437 1.00 95.81 107 SER A C 1
ATOM 820 O O . SER A 1 107 ? -10.500 10.713 9.900 1.00 95.81 107 SER A O 1
ATOM 822 N N . VAL A 1 108 ? -9.875 8.748 8.993 1.00 96.69 108 VAL A N 1
ATOM 823 C CA . VAL A 1 108 ? -8.428 8.978 8.965 1.00 96.69 108 VAL A CA 1
ATOM 824 C C . VAL A 1 108 ? -7.964 9.022 7.516 1.00 96.69 108 VAL A C 1
ATOM 826 O O . VAL A 1 108 ? -8.198 8.084 6.759 1.00 96.69 108 VAL A O 1
ATOM 829 N N . GLU A 1 109 ? -7.298 10.099 7.118 1.00 96.62 109 GLU A N 1
ATOM 830 C CA . GLU A 1 109 ? -6.623 10.176 5.822 1.00 96.62 109 GLU A CA 1
ATOM 831 C C . GLU A 1 109 ? -5.179 9.714 5.983 1.00 96.62 109 GLU A C 1
ATOM 833 O O . GLU A 1 109 ? -4.423 10.252 6.790 1.00 96.62 109 GLU A O 1
ATOM 838 N N . VAL A 1 110 ? -4.807 8.689 5.224 1.00 95.94 110 VAL A N 1
ATOM 839 C CA . VAL A 1 110 ? -3.484 8.076 5.282 1.00 95.94 110 VAL A CA 1
ATOM 840 C C . VAL A 1 110 ? -2.776 8.316 3.961 1.00 95.94 110 VAL A C 1
ATOM 842 O O . VAL A 1 110 ? -3.337 8.073 2.893 1.00 95.94 110 VAL A O 1
ATOM 845 N N . SER A 1 111 ? -1.523 8.753 4.044 1.00 95.75 111 SER A N 1
ATOM 846 C CA . SER A 1 111 ? -0.598 8.830 2.919 1.00 95.75 111 SER A CA 1
ATOM 847 C C . SER A 1 111 ? 0.750 8.277 3.357 1.00 95.75 111 SER A C 1
ATOM 849 O O . SER A 1 111 ? 1.339 8.763 4.320 1.00 95.75 111 SER A O 1
ATOM 851 N N . VAL A 1 112 ? 1.256 7.290 2.629 1.00 94.06 112 VAL A N 1
ATOM 852 C CA . VAL A 1 112 ? 2.572 6.687 2.847 1.00 94.06 112 VAL A CA 1
ATOM 853 C C . VAL A 1 112 ? 3.408 6.911 1.601 1.00 94.06 112 VAL A C 1
ATOM 855 O O . VAL A 1 112 ? 2.971 6.588 0.495 1.00 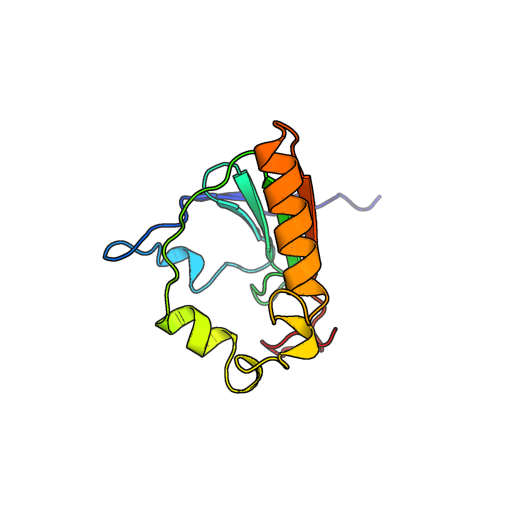94.06 112 VAL A O 1
ATOM 858 N N . LYS A 1 113 ? 4.612 7.443 1.798 1.00 94.56 113 LYS A N 1
ATOM 859 C CA . LYS A 1 113 ? 5.637 7.578 0.763 1.00 94.56 113 LYS A CA 1
ATOM 860 C C . LYS A 1 113 ? 6.745 6.584 1.047 1.00 94.56 113 LYS A C 1
ATOM 862 O O . LYS A 1 113 ? 7.145 6.439 2.199 1.00 94.56 113 LYS A O 1
ATOM 867 N N . VAL A 1 114 ? 7.208 5.906 0.010 1.00 92.81 114 VAL A N 1
ATOM 868 C CA . VAL A 1 114 ? 8.217 4.857 0.108 1.00 92.81 114 VAL A CA 1
ATOM 869 C C . VAL A 1 114 ? 9.403 5.261 -0.748 1.00 92.81 114 VAL A C 1
ATOM 871 O O . VAL A 1 114 ? 9.264 5.436 -1.961 1.00 92.81 114 VAL A O 1
ATOM 874 N N . ASN A 1 115 ? 10.566 5.410 -0.121 1.00 92.19 115 ASN A N 1
ATOM 875 C CA . ASN A 1 115 ? 11.790 5.760 -0.829 1.00 92.19 115 ASN A CA 1
ATOM 876 C C . ASN A 1 115 ? 12.580 4.495 -1.153 1.00 92.19 115 ASN A C 1
ATOM 878 O O . ASN A 1 115 ? 12.685 3.592 -0.324 1.00 92.19 115 ASN A O 1
ATOM 882 N N . TYR A 1 116 ? 13.143 4.440 -2.357 1.00 92.88 116 TYR A N 1
ATOM 883 C CA . TYR A 1 116 ? 13.980 3.339 -2.820 1.00 92.88 116 TYR A CA 1
ATOM 884 C C . TYR A 1 116 ? 15.295 3.874 -3.371 1.00 92.88 116 TYR A C 1
ATOM 886 O O . TYR A 1 116 ? 15.308 4.880 -4.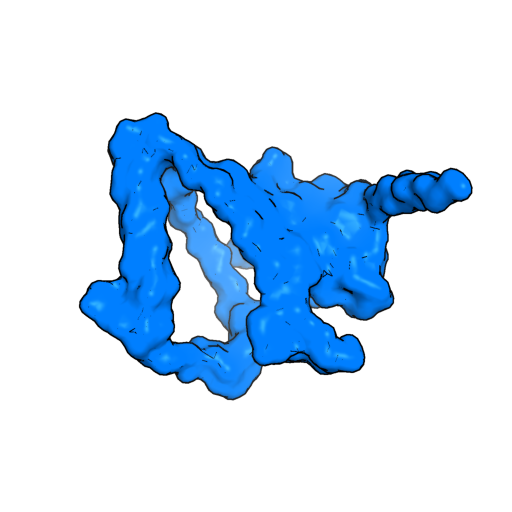080 1.00 92.88 116 TYR A O 1
ATOM 894 N N . ASP A 1 117 ? 16.374 3.124 -3.149 1.00 92.81 117 ASP A N 1
ATOM 895 C CA . ASP A 1 117 ? 17.679 3.428 -3.731 1.00 92.81 117 ASP A CA 1
ATOM 896 C C . ASP A 1 117 ? 17.920 2.569 -4.980 1.00 92.81 117 ASP A C 1
ATOM 898 O O . ASP A 1 117 ? 17.838 1.333 -4.950 1.00 92.81 117 ASP A O 1
ATOM 902 N N . GLY A 1 118 ? 18.223 3.226 -6.103 1.00 92.56 118 GLY A N 1
ATOM 903 C CA . GLY A 1 118 ? 18.493 2.569 -7.383 1.00 92.56 118 GLY A CA 1
ATOM 904 C C . GLY A 1 118 ? 17.388 1.587 -7.788 1.00 92.56 118 GLY A C 1
ATOM 905 O O . GLY A 1 118 ? 16.200 1.904 -7.728 1.00 92.56 118 GLY A O 1
ATOM 906 N N . ALA A 1 119 ? 17.784 0.370 -8.169 1.00 92.12 119 ALA A N 1
ATOM 907 C CA . ALA A 1 119 ? 16.875 -0.703 -8.582 1.00 92.12 119 ALA A CA 1
ATOM 908 C C . ALA A 1 119 ? 16.470 -1.661 -7.442 1.00 92.12 119 ALA A C 1
ATOM 910 O O . ALA A 1 119 ? 15.934 -2.740 -7.698 1.00 92.12 119 ALA A O 1
ATOM 911 N N . SER A 1 120 ? 16.736 -1.302 -6.180 1.00 89.31 120 SER A N 1
ATOM 912 C CA . SER A 1 120 ? 16.386 -2.142 -5.030 1.00 89.31 120 SER A CA 1
ATOM 913 C C . SER A 1 120 ? 14.876 -2.378 -4.947 1.00 89.31 120 SER A C 1
ATOM 915 O O . SER A 1 120 ? 14.091 -1.437 -4.948 1.00 89.31 120 SER A O 1
ATOM 917 N N . LEU A 1 121 ? 14.437 -3.626 -4.784 1.00 84.88 121 LEU A N 1
ATOM 918 C CA . LEU A 1 121 ? 13.031 -3.908 -4.458 1.00 84.88 121 LEU A CA 1
ATOM 919 C C . LEU A 1 121 ? 12.690 -3.601 -2.988 1.00 84.88 121 LEU A C 1
ATOM 921 O O . LEU A 1 121 ? 11.529 -3.708 -2.595 1.00 84.88 121 LEU A O 1
ATOM 925 N N . ARG A 1 122 ? 13.690 -3.231 -2.176 1.00 84.75 122 ARG A N 1
ATOM 926 C CA . ARG A 1 122 ? 13.544 -2.894 -0.757 1.00 84.75 122 ARG A CA 1
ATOM 927 C C . ARG A 1 122 ? 13.617 -1.378 -0.533 1.00 84.75 122 ARG A C 1
ATOM 929 O O . ARG A 1 122 ? 14.541 -0.763 -1.076 1.00 84.75 122 ARG A O 1
ATOM 936 N N . PRO A 1 123 ? 12.696 -0.801 0.262 1.00 87.56 123 PRO A N 1
ATOM 937 C CA . PRO A 1 123 ? 12.755 0.606 0.642 1.00 87.56 123 PRO A CA 1
ATOM 938 C C . PRO A 1 123 ? 14.013 0.947 1.447 1.00 87.56 123 PRO A C 1
ATOM 940 O O . PRO A 1 123 ? 14.524 0.095 2.176 1.00 87.56 123 PRO A O 1
ATOM 943 N N . SER A 1 124 ? 14.482 2.188 1.340 1.00 85.44 124 SER A N 1
ATOM 944 C CA . SER A 1 124 ? 15.660 2.703 2.049 1.00 85.44 124 SER A CA 1
ATOM 945 C C . SER A 1 124 ? 15.318 3.610 3.237 1.00 85.44 124 SER A C 1
ATOM 947 O O . SER A 1 124 ? 16.086 3.641 4.200 1.00 85.44 124 SER A O 1
ATOM 949 N N . SER A 1 125 ? 14.179 4.320 3.208 1.00 69.31 125 SER A N 1
ATOM 950 C CA . SER A 1 125 ? 13.677 5.154 4.321 1.00 69.31 125 SER A CA 1
ATOM 951 C C . SER A 1 125 ? 12.204 5.522 4.196 1.00 69.31 125 SER A C 1
ATOM 953 O O . SER A 1 125 ? 11.712 5.623 3.044 1.00 69.31 125 SER A O 1
#

Radius of gyration: 16.1 Å; Cα contacts (8 Å, |Δi|>4): 188; chains: 1; bounding box: 36×43×43 Å

Mean predicted aligned error: 5.95 Å

InterPro domains:
  IPR044927 Type VII secretion system protein EssD-like [PF13930] (79-125)

Organism: NCBI:txid1902245

Secondary structure (DSSP, 8-state):
-----PPPEEEE--EETTEE-GGGGSPPTT-EEEETTTEEEEE-TTS-EEEEEEEE-S---PPP-HHHHHHHHGGGGS--HHHHSTTTSHHHHHHHHHHHHHHTT--EEEEEE--B-TT-SSB--